Protein AF-A0A564UPI8-F1 (afdb_monomer_lite)

Structure (mmCIF, N/CA/C/O backbone):
data_AF-A0A564UPI8-F1
#
_entry.id   AF-A0A564UPI8-F1
#
loop_
_atom_site.group_PDB
_atom_si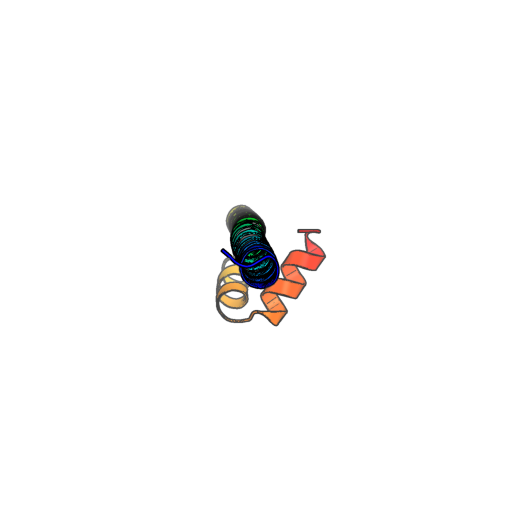te.id
_atom_site.type_symbol
_atom_site.label_atom_id
_atom_site.label_alt_id
_atom_site.label_comp_id
_atom_site.label_asym_id
_atom_site.label_entity_id
_atom_site.label_seq_id
_atom_site.pdbx_PDB_ins_code
_atom_site.Cartn_x
_atom_site.Cartn_y
_atom_site.Cartn_z
_atom_site.occupancy
_atom_site.B_iso_or_equiv
_atom_site.auth_seq_id
_atom_site.auth_comp_id
_atom_site.auth_asym_id
_atom_site.auth_atom_id
_atom_site.pdbx_PDB_model_num
ATOM 1 N N . MET A 1 1 ? 21.834 2.060 -34.592 1.00 67.06 1 MET A N 1
ATOM 2 C CA . MET A 1 1 ? 21.906 1.474 -33.246 1.00 67.06 1 MET A CA 1
ATOM 3 C C . MET A 1 1 ? 22.317 0.020 -33.407 1.00 67.06 1 MET A C 1
ATOM 5 O O . MET A 1 1 ? 21.932 -0.592 -34.399 1.00 67.06 1 MET A O 1
ATOM 9 N N . GLN A 1 2 ? 23.201 -0.500 -32.564 1.00 89.75 2 GLN A N 1
ATOM 10 C CA . GLN A 1 2 ? 23.584 -1.911 -32.616 1.00 89.75 2 GLN A CA 1
ATOM 11 C C . GLN A 1 2 ? 22.495 -2.754 -31.933 1.00 89.75 2 GLN A C 1
ATOM 13 O O . GLN A 1 2 ? 21.913 -2.321 -30.946 1.00 89.75 2 GLN A O 1
ATOM 18 N N . LYS A 1 3 ? 22.243 -3.983 -32.403 1.00 89.88 3 LYS A N 1
ATOM 19 C CA . LYS A 1 3 ? 21.165 -4.850 -31.868 1.00 89.88 3 LYS A CA 1
ATOM 20 C C . LYS A 1 3 ? 21.218 -5.089 -30.348 1.00 89.88 3 LYS A C 1
ATOM 22 O O . LYS A 1 3 ? 20.209 -5.435 -29.747 1.00 89.88 3 LYS A O 1
ATOM 27 N N . TRP A 1 4 ? 22.391 -4.969 -29.723 1.00 90.38 4 TRP A N 1
ATOM 28 C CA . TRP A 1 4 ? 22.535 -5.119 -28.271 1.00 90.38 4 TRP A CA 1
ATOM 29 C C . TRP A 1 4 ? 22.106 -3.866 -27.499 1.00 90.38 4 TRP A C 1
ATOM 31 O O . TRP A 1 4 ? 21.626 -4.000 -26.380 1.00 90.38 4 TRP A O 1
ATOM 41 N N . GLU A 1 5 ? 22.237 -2.679 -28.095 1.00 92.25 5 GLU A N 1
ATOM 42 C CA . GLU A 1 5 ? 21.762 -1.415 -27.520 1.00 92.25 5 GLU A CA 1
ATOM 43 C C . GLU A 1 5 ? 20.228 -1.383 -27.526 1.00 92.25 5 GLU A C 1
ATOM 45 O O . GLU A 1 5 ? 19.620 -1.046 -26.517 1.00 92.25 5 GLU A O 1
ATOM 50 N N . GLU A 1 6 ? 19.605 -1.823 -28.626 1.00 93.12 6 GLU A N 1
ATOM 51 C CA . GLU A 1 6 ? 18.143 -1.960 -28.744 1.00 93.12 6 GLU A CA 1
ATOM 52 C C . GLU A 1 6 ? 17.586 -2.916 -27.680 1.00 93.12 6 GLU A C 1
ATOM 54 O O . GLU A 1 6 ? 16.681 -2.560 -26.932 1.00 93.12 6 GLU A O 1
ATOM 59 N N . LYS A 1 7 ? 18.201 -4.096 -27.528 1.00 94.50 7 LYS A N 1
ATOM 60 C CA . LYS A 1 7 ? 17.800 -5.083 -26.516 1.00 94.50 7 LYS A CA 1
ATOM 61 C C . LYS A 1 7 ? 17.989 -4.588 -25.078 1.00 94.50 7 LYS A C 1
ATOM 63 O O . LYS A 1 7 ? 17.232 -4.969 -24.186 1.00 94.50 7 LYS A O 1
ATOM 68 N N . GLU A 1 8 ? 19.022 -3.787 -24.826 1.00 95.12 8 GLU A N 1
ATOM 69 C CA . GLU A 1 8 ? 19.234 -3.193 -23.507 1.00 95.12 8 GLU A CA 1
ATOM 70 C C . GLU A 1 8 ? 18.170 -2.133 -23.208 1.00 95.12 8 GLU A C 1
ATOM 72 O O . GLU A 1 8 ? 17.642 -2.122 -22.100 1.00 95.12 8 GLU A O 1
ATOM 77 N N . MET A 1 9 ? 17.794 -1.303 -24.186 1.00 94.62 9 MET A N 1
ATOM 78 C CA . MET A 1 9 ? 16.704 -0.336 -24.019 1.00 94.62 9 MET A CA 1
ATOM 79 C C . MET A 1 9 ? 15.361 -1.022 -23.759 1.00 94.62 9 MET A C 1
ATOM 81 O O . MET A 1 9 ? 14.717 -0.679 -22.774 1.00 94.62 9 MET A O 1
ATOM 85 N N . GLU A 1 10 ? 14.992 -2.045 -24.538 1.00 95.56 10 GLU A N 1
ATOM 86 C CA . GLU A 1 10 ? 13.764 -2.829 -24.304 1.00 95.56 10 GLU A CA 1
ATOM 87 C C . GLU A 1 10 ? 13.718 -3.402 -22.878 1.00 95.56 10 GLU A C 1
ATOM 89 O O . GLU A 1 10 ? 12.681 -3.413 -22.216 1.00 95.56 10 GLU A O 1
ATOM 94 N N . ARG A 1 11 ? 14.868 -3.860 -22.367 1.00 96.19 11 ARG A N 1
ATOM 95 C CA . ARG A 1 11 ? 14.977 -4.365 -20.996 1.00 96.19 11 ARG A CA 1
ATOM 96 C C . ARG A 1 11 ? 14.745 -3.261 -19.963 1.00 96.19 11 ARG A C 1
ATOM 98 O O . ARG A 1 11 ? 14.058 -3.504 -18.974 1.00 96.19 11 ARG A O 1
ATOM 105 N N . GLN A 1 12 ? 15.337 -2.084 -20.157 1.00 96.94 12 GLN A N 1
ATOM 106 C CA . GLN A 1 12 ? 15.162 -0.948 -19.246 1.00 96.94 12 GLN A CA 1
ATOM 107 C C . GLN A 1 12 ? 13.715 -0.444 -19.247 1.00 96.94 12 GLN A C 1
ATOM 109 O O . GLN A 1 12 ? 13.173 -0.181 -18.175 1.00 96.94 12 GLN A O 1
ATOM 114 N N . GLU A 1 13 ? 13.077 -0.376 -20.416 1.00 96.38 13 GLU A N 1
ATOM 115 C CA . GLU A 1 13 ? 11.662 -0.018 -20.553 1.00 96.38 13 GLU A CA 1
ATOM 116 C C . GLU A 1 13 ? 10.770 -1.018 -19.811 1.00 96.38 13 GLU A C 1
ATOM 118 O O . GLU A 1 13 ? 9.981 -0.612 -18.962 1.00 96.38 13 GLU A O 1
ATOM 123 N N . ALA A 1 14 ? 10.980 -2.324 -20.002 1.00 96.88 14 ALA A N 1
ATOM 124 C CA . ALA A 1 14 ? 10.227 -3.352 -19.281 1.00 96.88 14 ALA A CA 1
ATOM 125 C C . ALA A 1 14 ? 10.398 -3.262 -17.750 1.00 96.88 14 ALA A C 1
ATOM 127 O O . ALA A 1 14 ? 9.449 -3.492 -16.996 1.00 96.88 14 ALA A O 1
ATOM 128 N N . TYR A 1 15 ? 11.597 -2.918 -17.262 1.00 96.75 15 TYR A N 1
ATOM 129 C CA . TYR A 1 15 ? 11.815 -2.675 -15.832 1.00 96.75 15 TYR A CA 1
ATOM 130 C C . TYR A 1 15 ? 11.103 -1.414 -15.335 1.00 96.75 15 TYR A C 1
ATOM 132 O O . TYR A 1 15 ? 10.563 -1.425 -14.227 1.00 96.75 15 TYR A O 1
ATOM 140 N N . ALA A 1 16 ? 11.107 -0.340 -16.126 1.00 97.56 16 ALA A N 1
ATOM 141 C CA . ALA A 1 16 ? 10.431 0.905 -15.788 1.00 97.56 16 ALA A CA 1
ATOM 142 C C . ALA A 1 16 ? 8.910 0.711 -15.724 1.00 97.56 16 ALA A C 1
ATOM 144 O O . ALA A 1 16 ? 8.303 1.050 -14.709 1.00 97.56 16 ALA A O 1
ATOM 145 N N . GLU A 1 17 ? 8.322 0.071 -16.737 1.00 97.31 17 GLU A N 1
ATOM 146 C CA . GLU A 1 17 ? 6.894 -0.263 -16.775 1.00 97.31 17 GLU A CA 1
ATOM 147 C C . GLU A 1 17 ? 6.495 -1.167 -15.603 1.00 97.31 17 GLU A C 1
ATOM 149 O O . GLU A 1 17 ? 5.504 -0.914 -14.919 1.00 97.31 17 GLU A O 1
ATOM 154 N N . GLY A 1 18 ? 7.293 -2.201 -15.313 1.00 98.12 18 GLY A N 1
ATOM 155 C CA . GLY A 1 18 ? 7.029 -3.101 -14.190 1.00 98.12 18 GLY A CA 1
ATOM 156 C C . GLY A 1 18 ? 7.063 -2.389 -12.835 1.00 98.12 18 GLY A C 1
ATOM 157 O O . GLY A 1 18 ? 6.279 -2.714 -11.939 1.00 98.12 18 GLY A O 1
ATOM 158 N N . ARG A 1 19 ? 7.948 -1.399 -12.679 1.00 97.81 19 ARG A N 1
ATOM 159 C CA . ARG A 1 19 ? 8.004 -0.563 -11.479 1.00 97.81 19 ARG A CA 1
ATOM 160 C C . ARG A 1 19 ? 6.786 0.353 -11.375 1.00 97.81 19 ARG A C 1
ATOM 162 O O . ARG A 1 19 ? 6.183 0.397 -10.307 1.00 97.81 19 ARG A O 1
ATOM 169 N N . GLU A 1 20 ? 6.423 1.042 -12.453 1.00 98.12 20 GLU A N 1
ATOM 170 C CA . GLU A 1 20 ? 5.263 1.940 -12.490 1.00 98.12 20 GLU A CA 1
ATOM 171 C C . GLU A 1 20 ? 3.962 1.184 -12.186 1.00 98.12 20 GLU A C 1
ATOM 173 O O . GLU A 1 20 ? 3.172 1.600 -11.336 1.00 98.12 20 GLU A O 1
ATOM 178 N N . GLU A 1 21 ? 3.770 0.012 -12.797 1.00 97.88 21 GLU A N 1
ATOM 179 C CA . GLU A 1 21 ? 2.616 -0.842 -12.520 1.00 97.88 21 GLU A CA 1
ATOM 180 C C . GLU A 1 21 ? 2.611 -1.332 -11.065 1.00 97.88 21 GLU A C 1
ATOM 182 O O . GLU A 1 21 ? 1.566 -1.338 -10.411 1.00 97.88 21 GLU A O 1
ATOM 187 N N . GLY A 1 22 ? 3.777 -1.700 -10.527 1.00 97.75 22 GLY A N 1
ATOM 188 C CA . GLY A 1 22 ? 3.925 -2.093 -9.127 1.00 97.75 22 GLY A CA 1
ATOM 189 C C . GLY A 1 22 ? 3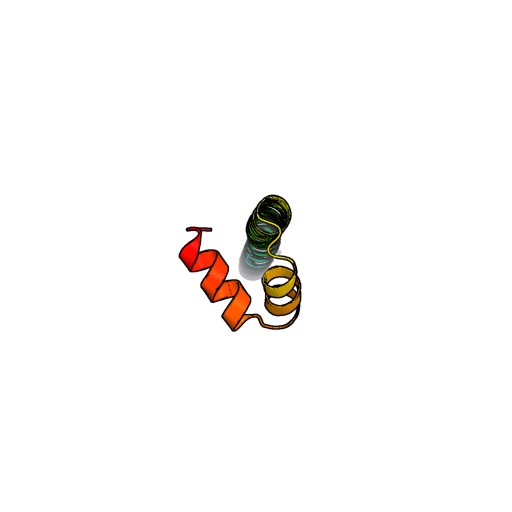.547 -0.976 -8.150 1.00 97.75 22 GLY A C 1
ATOM 190 O O . GLY A 1 22 ? 2.817 -1.231 -7.189 1.00 97.75 22 GLY A O 1
ATOM 191 N N . GLU A 1 23 ? 3.995 0.254 -8.409 1.00 97.94 23 GLU A N 1
ATOM 192 C CA . GLU A 1 23 ? 3.646 1.441 -7.618 1.00 97.94 23 GLU A CA 1
ATOM 193 C C . GLU A 1 23 ? 2.132 1.706 -7.689 1.00 97.94 23 GLU A C 1
ATOM 195 O O . GLU A 1 23 ? 1.477 1.796 -6.648 1.00 97.94 23 GLU A O 1
ATOM 200 N N . ARG A 1 24 ? 1.536 1.676 -8.888 1.00 98.12 24 ARG A N 1
ATOM 201 C CA . ARG A 1 24 ? 0.090 1.868 -9.098 1.00 98.12 24 ARG A CA 1
ATOM 202 C C . ARG A 1 24 ? -0.768 0.816 -8.390 1.00 98.12 24 ARG A C 1
ATOM 204 O O . ARG A 1 24 ? -1.770 1.144 -7.747 1.00 98.12 24 ARG A O 1
ATOM 211 N N . VAL A 1 25 ? -0.402 -0.463 -8.498 1.00 97.44 25 VAL A N 1
ATOM 212 C CA . VAL A 1 25 ? -1.102 -1.564 -7.812 1.00 97.44 25 VAL A CA 1
ATOM 213 C C . VAL A 1 25 ? -0.934 -1.444 -6.297 1.00 97.44 25 VAL A C 1
ATOM 215 O O . VAL A 1 25 ? -1.895 -1.667 -5.554 1.00 97.44 25 VAL A O 1
ATOM 218 N N . GLY A 1 26 ? 0.257 -1.058 -5.836 1.00 96.81 26 GLY A N 1
ATOM 219 C CA . GLY A 1 26 ? 0.541 -0.774 -4.432 1.00 96.81 26 GLY A CA 1
ATOM 220 C C . GLY A 1 26 ? -0.366 0.320 -3.876 1.00 96.81 26 GLY A C 1
ATOM 221 O O . GLY A 1 26 ? -1.089 0.077 -2.908 1.00 96.81 26 GLY A O 1
ATOM 222 N N . GLU A 1 27 ? -0.409 1.484 -4.525 1.00 97.88 27 GLU A N 1
ATOM 223 C CA . GLU A 1 27 ? -1.276 2.602 -4.139 1.00 97.88 27 GLU A CA 1
ATOM 224 C C . GLU A 1 27 ? -2.750 2.189 -4.074 1.00 97.88 27 GLU A C 1
ATOM 226 O O . GLU A 1 27 ? -3.441 2.484 -3.096 1.00 97.88 27 GLU A O 1
ATOM 231 N N . ALA A 1 28 ? -3.236 1.433 -5.063 1.00 97.69 28 ALA A N 1
ATOM 232 C CA . ALA A 1 28 ? -4.613 0.951 -5.073 1.00 97.69 28 ALA A CA 1
ATOM 233 C C . ALA A 1 28 ? -4.929 0.027 -3.879 1.00 97.69 28 ALA A C 1
ATOM 235 O O . ALA A 1 28 ? -6.009 0.134 -3.289 1.00 97.69 28 ALA A O 1
ATOM 236 N N . ARG A 1 29 ? -4.007 -0.870 -3.499 1.00 97.69 29 ARG A N 1
ATOM 237 C CA . ARG A 1 29 ? -4.170 -1.759 -2.329 1.00 97.69 29 ARG A CA 1
ATOM 238 C C . ARG A 1 29 ? -4.179 -0.969 -1.022 1.00 97.69 29 ARG A C 1
ATOM 240 O O . ARG A 1 29 ? -5.044 -1.206 -0.179 1.00 97.69 29 ARG A O 1
ATOM 247 N N . ILE A 1 30 ? -3.277 0.001 -0.874 1.00 97.75 30 ILE A N 1
ATOM 248 C CA . ILE A 1 30 ? -3.210 0.855 0.319 1.00 97.75 30 ILE A CA 1
ATOM 249 C C . ILE A 1 30 ? -4.450 1.737 0.446 1.00 97.75 30 ILE A C 1
ATOM 251 O O . ILE A 1 30 ? -5.029 1.816 1.527 1.00 97.75 30 ILE A O 1
ATOM 255 N N . ASN A 1 31 ? -4.932 2.322 -0.648 1.00 98.19 31 ASN A N 1
ATOM 256 C CA . ASN A 1 31 ? -6.146 3.136 -0.625 1.00 98.19 31 ASN A CA 1
ATOM 257 C C . ASN A 1 31 ? -7.373 2.322 -0.191 1.00 98.19 31 ASN A C 1
ATOM 259 O O . ASN A 1 31 ? -8.160 2.793 0.630 1.00 98.19 31 ASN A O 1
ATOM 263 N N . LYS A 1 32 ? -7.510 1.074 -0.663 1.00 98.38 32 LYS A N 1
ATOM 264 C CA . LYS A 1 32 ? -8.574 0.164 -0.202 1.00 98.38 32 LYS A CA 1
ATOM 265 C C . LYS A 1 32 ? -8.475 -0.128 1.297 1.00 98.38 32 LYS A C 1
ATOM 267 O O . LYS A 1 32 ? -9.495 -0.110 1.982 1.00 98.38 32 LYS A O 1
ATOM 272 N N . LEU A 1 33 ? -7.265 -0.358 1.812 1.00 98.38 33 LEU A N 1
ATOM 273 C CA . LEU A 1 33 ? -7.038 -0.550 3.245 1.00 98.38 33 LEU A CA 1
ATOM 274 C C . LEU A 1 33 ? -7.444 0.695 4.050 1.00 98.38 33 LEU A C 1
ATOM 276 O O . LEU A 1 33 ? -8.141 0.566 5.054 1.00 98.38 33 LEU A O 1
ATOM 280 N N . ILE A 1 34 ? -7.038 1.890 3.610 1.00 98.25 34 ILE A N 1
ATOM 281 C CA . ILE A 1 34 ? -7.361 3.156 4.284 1.00 98.25 34 ILE A CA 1
ATOM 282 C C . ILE A 1 34 ? -8.876 3.356 4.355 1.00 98.25 34 ILE A C 1
ATOM 284 O O . ILE A 1 34 ? -9.399 3.605 5.440 1.00 98.25 34 ILE A O 1
ATOM 288 N N . VAL A 1 35 ? -9.580 3.202 3.228 1.00 98.44 35 VAL A N 1
ATOM 289 C CA . VAL A 1 35 ? -11.045 3.332 3.173 1.00 98.44 35 VAL A CA 1
ATOM 290 C C . VAL A 1 35 ? -11.707 2.350 4.134 1.00 98.44 35 VAL A C 1
ATOM 292 O O . VAL A 1 35 ? -12.491 2.773 4.981 1.00 98.44 35 VAL A O 1
ATOM 295 N N . TYR A 1 36 ? -11.324 1.071 4.085 1.00 98.25 36 TYR A N 1
ATOM 296 C CA . TYR A 1 36 ? -11.874 0.055 4.980 1.00 98.25 36 TYR A CA 1
AT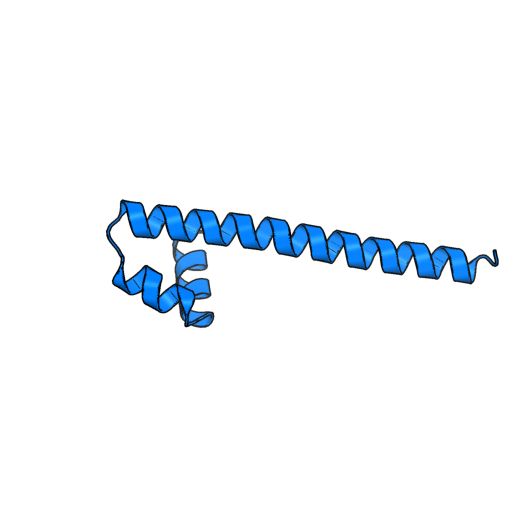OM 297 C C . TYR A 1 36 ? -11.675 0.420 6.461 1.00 98.25 36 TYR A C 1
ATOM 299 O O . TYR A 1 36 ? -12.613 0.357 7.255 1.00 98.25 36 TYR A O 1
ATOM 307 N N . LEU A 1 37 ? -10.465 0.825 6.858 1.00 98.31 37 LEU A N 1
ATOM 308 C CA . LEU A 1 37 ? -10.182 1.160 8.256 1.00 98.31 37 LEU A CA 1
ATOM 309 C C . LEU A 1 37 ? -10.955 2.400 8.720 1.00 98.31 37 LEU A C 1
ATOM 311 O O . LEU A 1 37 ? -11.420 2.419 9.860 1.00 98.31 37 LEU A O 1
ATOM 315 N N . LEU A 1 38 ? -11.125 3.401 7.852 1.00 98.19 38 LEU A N 1
ATOM 316 C CA . LEU A 1 38 ? -11.924 4.593 8.144 1.00 98.19 38 LEU A CA 1
ATOM 317 C C . LEU A 1 38 ? -13.411 4.256 8.304 1.00 98.19 38 LEU A C 1
ATOM 319 O O . LEU A 1 38 ? -14.019 4.669 9.289 1.00 98.19 38 LEU A O 1
ATOM 323 N N . GLU A 1 39 ? -13.984 3.462 7.396 1.00 98.12 39 GLU A N 1
ATOM 324 C CA . GLU A 1 39 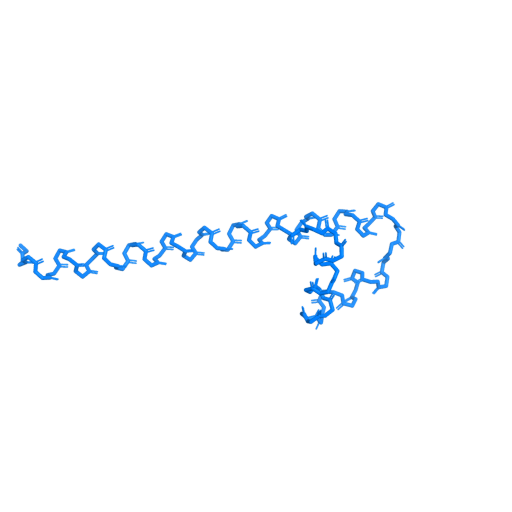? -15.393 3.039 7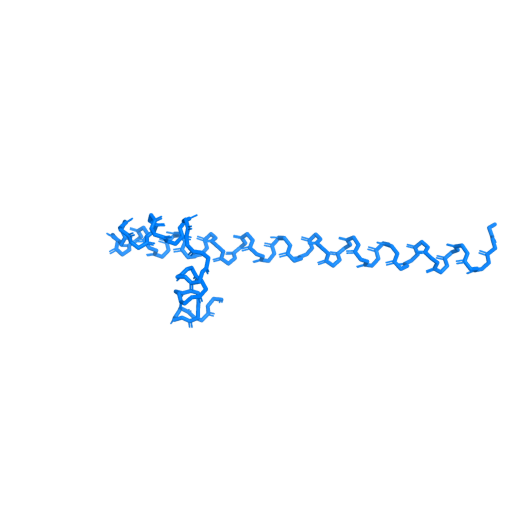.451 1.00 98.12 39 GLU A CA 1
ATOM 325 C C . GLU A 1 39 ? -15.713 2.220 8.709 1.00 98.12 39 GLU A C 1
ATOM 327 O O . GLU A 1 39 ? -16.799 2.342 9.273 1.00 98.12 39 GLU A O 1
ATOM 332 N N . GLN A 1 40 ? -14.760 1.415 9.187 1.00 97.75 40 GLN A N 1
ATOM 333 C CA . GLN A 1 40 ? -14.899 0.635 10.422 1.00 97.75 40 GLN A CA 1
ATOM 334 C C . GLN A 1 40 ? -14.528 1.425 11.693 1.00 97.75 40 GLN A C 1
ATOM 336 O O . GLN A 1 40 ? -14.547 0.869 12.792 1.00 97.75 40 GLN A O 1
ATOM 341 N N . GLY A 1 41 ? -14.130 2.698 11.575 1.00 97.94 41 GLY A N 1
ATOM 342 C CA . GLY A 1 41 ? -13.674 3.517 12.704 1.00 97.94 41 GLY A CA 1
ATOM 343 C C . GLY A 1 41 ? -12.381 3.016 13.366 1.00 97.94 41 GLY A C 1
ATOM 344 O O . GLY A 1 41 ? -12.080 3.369 14.510 1.00 97.94 41 GLY A O 1
ATOM 345 N N . ARG A 1 42 ? -11.586 2.196 12.668 1.00 98.19 42 ARG A N 1
ATOM 346 C CA . ARG A 1 42 ? -10.348 1.561 13.156 1.00 98.19 42 ARG A CA 1
ATOM 347 C C . ARG A 1 42 ? -9.145 2.514 13.089 1.00 98.19 42 ARG A C 1
ATOM 349 O O . ARG A 1 42 ? -8.074 2.163 12.600 1.00 98.19 42 ARG A O 1
ATOM 356 N N . ASN A 1 43 ? -9.286 3.722 13.639 1.00 97.81 43 ASN A N 1
ATOM 357 C CA . ASN A 1 43 ? -8.275 4.788 13.549 1.00 97.81 43 ASN A CA 1
ATOM 358 C C . ASN A 1 43 ? -6.915 4.418 14.175 1.00 97.81 43 ASN A C 1
ATOM 360 O O . ASN A 1 43 ? -5.874 4.866 13.700 1.00 97.81 43 ASN A O 1
ATOM 364 N N . LYS A 1 44 ? -6.902 3.586 15.230 1.00 98.25 44 LYS A N 1
ATOM 365 C CA . LYS A 1 44 ? -5.653 3.085 15.837 1.00 98.25 44 LYS A CA 1
ATOM 366 C C . LYS A 1 44 ? -4.896 2.151 14.895 1.00 98.25 44 LYS A C 1
ATOM 368 O O . LYS A 1 44 ? -3.674 2.235 14.805 1.00 98.25 44 LYS A O 1
ATOM 373 N N . ASP A 1 45 ? -5.626 1.296 14.188 1.00 98.31 45 ASP A N 1
ATOM 374 C CA . ASP A 1 45 ? -5.035 0.361 13.236 1.00 98.31 45 ASP A CA 1
ATOM 375 C C . ASP A 1 45 ? -4.553 1.103 11.993 1.00 98.31 45 ASP A C 1
ATOM 377 O O . ASP A 1 45 ? -3.480 0.790 11.492 1.00 98.31 45 ASP A O 1
ATOM 381 N N . LEU A 1 46 ? -5.280 2.142 11.560 1.00 98.25 46 LEU A N 1
ATOM 382 C CA . LEU A 1 46 ? -4.839 3.050 10.500 1.00 98.25 46 LEU A CA 1
ATOM 383 C C . LEU A 1 46 ? -3.512 3.728 10.861 1.00 98.25 46 LEU A C 1
ATOM 385 O O . LEU A 1 46 ? -2.564 3.667 10.083 1.00 98.25 46 LEU A O 1
ATOM 389 N N . ALA A 1 47 ? -3.421 4.324 12.054 1.00 98.38 47 ALA A N 1
ATOM 390 C CA . ALA A 1 47 ? -2.195 4.970 12.516 1.00 98.38 47 ALA A CA 1
ATOM 391 C C . ALA A 1 47 ? -1.024 3.981 12.589 1.00 98.38 47 ALA A C 1
ATOM 393 O O . ALA A 1 47 ? 0.072 4.289 12.127 1.00 98.38 47 ALA A O 1
ATOM 394 N N . LYS A 1 48 ? -1.262 2.772 13.115 1.00 98.50 48 LYS A N 1
ATOM 395 C CA . LYS A 1 48 ? -0.227 1.740 13.190 1.00 98.50 48 LYS A CA 1
ATOM 396 C C . LYS A 1 48 ? 0.212 1.281 11.799 1.00 98.50 48 LYS A C 1
ATOM 398 O O . LYS A 1 48 ? 1.406 1.267 11.529 1.00 98.50 48 LYS A O 1
ATOM 403 N N . ALA A 1 49 ? -0.729 0.965 10.911 1.00 98.06 49 ALA A N 1
ATOM 404 C CA . ALA A 1 49 ? -0.451 0.505 9.550 1.00 98.06 49 ALA A CA 1
ATOM 405 C C . ALA A 1 49 ? 0.242 1.561 8.676 1.00 98.06 49 ALA A C 1
ATOM 407 O O . ALA A 1 49 ? 0.888 1.209 7.694 1.00 98.06 49 ALA A O 1
ATOM 408 N N . ALA A 1 50 ? 0.123 2.848 9.012 1.00 97.06 50 ALA A N 1
ATOM 409 C CA . ALA A 1 50 ? 0.859 3.911 8.335 1.00 97.06 50 ALA A CA 1
ATOM 410 C C . ALA A 1 50 ? 2.355 3.939 8.711 1.00 97.06 50 ALA A C 1
ATOM 412 O O . ALA A 1 50 ? 3.173 4.376 7.908 1.00 97.06 50 ALA A O 1
ATOM 413 N N . SER A 1 51 ? 2.720 3.475 9.913 1.00 97.44 51 SER A N 1
ATOM 414 C CA . SER A 1 51 ? 4.103 3.487 10.427 1.00 97.44 51 SER A CA 1
ATOM 415 C C . SER A 1 51 ? 4.778 2.112 10.505 1.00 97.44 51 SER A C 1
ATOM 417 O O . SER A 1 51 ? 5.981 2.035 10.729 1.00 97.44 51 SER A O 1
ATOM 419 N N . ASP A 1 52 ? 4.010 1.031 10.372 1.00 98.31 52 ASP A N 1
ATOM 420 C CA . ASP A 1 52 ? 4.447 -0.355 10.560 1.00 98.31 52 ASP A CA 1
ATOM 421 C C . ASP A 1 52 ? 4.024 -1.186 9.340 1.00 98.31 52 ASP A C 1
ATOM 423 O O . ASP A 1 52 ? 2.853 -1.543 9.173 1.00 98.31 52 ASP A O 1
ATOM 427 N N . SER A 1 53 ? 4.992 -1.463 8.465 1.00 96.62 53 SER A N 1
ATOM 428 C CA . SER A 1 53 ? 4.773 -2.174 7.205 1.00 96.62 53 SER A CA 1
ATOM 429 C C . SER A 1 53 ? 4.410 -3.647 7.404 1.00 96.62 53 SER A C 1
ATOM 431 O O . SER A 1 53 ? 3.626 -4.184 6.623 1.00 96.62 53 SER A O 1
ATOM 433 N N . GLU A 1 54 ? 4.904 -4.304 8.458 1.00 98.31 54 GLU A N 1
ATOM 434 C CA . GLU A 1 54 ? 4.517 -5.682 8.780 1.00 98.31 54 GLU A CA 1
ATOM 435 C C . GLU A 1 54 ? 3.059 -5.738 9.236 1.00 98.31 54 GLU A C 1
ATOM 437 O O . GLU A 1 54 ? 2.291 -6.609 8.816 1.00 98.31 54 GLU A O 1
ATOM 442 N N . TYR A 1 55 ? 2.646 -4.772 10.056 1.00 98.44 55 TYR A N 1
ATOM 443 C CA . TYR A 1 55 ? 1.260 -4.653 10.483 1.00 98.44 55 TYR A CA 1
ATOM 444 C C . TYR A 1 55 ? 0.325 -4.290 9.321 1.00 98.44 55 TYR A C 1
ATOM 446 O O . TYR A 1 55 ? -0.754 -4.874 9.197 1.00 98.44 55 TYR A O 1
ATOM 454 N N . GLN A 1 56 ? 0.752 -3.399 8.423 1.00 98.44 56 GLN A N 1
ATOM 455 C CA . GLN A 1 56 ? 0.036 -3.099 7.182 1.00 98.44 56 GLN A CA 1
ATOM 456 C C . GLN A 1 56 ? -0.135 -4.355 6.316 1.00 98.44 56 GLN A C 1
ATOM 458 O O . GLN A 1 56 ? -1.249 -4.663 5.893 1.00 98.44 56 GLN A O 1
ATOM 463 N N . ALA A 1 57 ? 0.941 -5.121 6.107 1.00 98.12 57 ALA A N 1
ATOM 464 C CA . ALA A 1 57 ? 0.913 -6.363 5.338 1.00 98.12 57 ALA A CA 1
ATOM 465 C C . ALA A 1 57 ? -0.009 -7.415 5.970 1.00 98.12 57 ALA A C 1
ATOM 467 O O . ALA A 1 57 ? -0.734 -8.116 5.259 1.00 98.12 57 ALA A O 1
ATOM 468 N N . LYS A 1 58 ? -0.034 -7.500 7.305 1.00 98.38 58 LYS A N 1
ATOM 469 C CA . LYS A 1 58 ? -0.969 -8.359 8.036 1.00 98.38 58 LYS A CA 1
ATOM 470 C C . LYS A 1 58 ? -2.423 -7.976 7.748 1.00 98.38 58 LYS A C 1
ATOM 472 O O . LYS A 1 58 ? -3.207 -8.858 7.409 1.00 98.38 58 LYS A O 1
ATOM 477 N N . LEU A 1 59 ? -2.775 -6.691 7.833 1.00 98.19 59 LEU A N 1
ATOM 478 C CA . LEU A 1 59 ? -4.138 -6.229 7.546 1.00 98.19 59 LEU A CA 1
ATOM 479 C C . LEU A 1 59 ? -4.527 -6.436 6.078 1.00 98.19 59 LEU A C 1
ATOM 481 O O . LEU A 1 59 ? -5.634 -6.889 5.807 1.00 98.19 59 LEU A O 1
ATOM 485 N N . LEU A 1 60 ? -3.621 -6.168 5.132 1.00 98.00 60 LEU A N 1
ATOM 486 C CA . LEU A 1 60 ? -3.858 -6.451 3.712 1.00 98.00 60 LEU A CA 1
ATOM 487 C C . LEU A 1 60 ? -4.194 -7.933 3.498 1.00 98.00 60 LEU A C 1
ATOM 489 O O . LEU A 1 60 ? -5.193 -8.256 2.860 1.00 98.00 60 LEU A O 1
ATOM 493 N N . LYS A 1 61 ? -3.422 -8.836 4.118 1.00 97.88 61 LYS A N 1
ATOM 494 C CA . LYS A 1 61 ? -3.670 -10.281 4.060 1.00 97.88 61 LYS A CA 1
ATOM 495 C C . LYS A 1 61 ? -5.010 -10.676 4.686 1.00 97.88 61 LYS A C 1
ATOM 497 O O . LYS A 1 61 ? -5.704 -11.514 4.121 1.00 97.88 61 LYS A O 1
ATOM 502 N N . GLU A 1 62 ? -5.373 -10.097 5.831 1.00 96.31 62 GLU A N 1
ATOM 503 C CA . GLU A 1 62 ? -6.668 -10.341 6.490 1.00 96.31 62 GLU A CA 1
ATOM 504 C C . GLU A 1 62 ? -7.856 -9.919 5.613 1.00 96.31 62 GLU A C 1
ATOM 506 O O . GLU A 1 62 ? -8.890 -10.584 5.622 1.00 96.31 62 GLU A O 1
ATOM 511 N N . LEU A 1 63 ? -7.697 -8.848 4.831 1.00 95.06 63 LEU A N 1
ATOM 512 C CA . LEU A 1 63 ? -8.730 -8.311 3.942 1.00 95.06 63 LEU A CA 1
ATOM 513 C C . LEU A 1 63 ? -8.712 -8.919 2.532 1.00 95.06 63 LEU A C 1
ATOM 515 O O . LEU A 1 63 ? -9.575 -8.589 1.720 1.00 95.06 63 LEU A O 1
ATOM 519 N N . GLY A 1 64 ? -7.742 -9.787 2.225 1.00 95.88 64 GLY A N 1
ATOM 520 C CA . GLY A 1 64 ? -7.554 -10.337 0.880 1.00 95.88 64 GLY A CA 1
ATOM 521 C C . GLY A 1 64 ? -7.192 -9.277 -0.165 1.00 95.88 64 GLY A C 1
ATOM 522 O O . GLY A 1 64 ? -7.501 -9.455 -1.344 1.00 95.88 64 GLY A O 1
ATOM 523 N N . LEU A 1 65 ? -6.584 -8.171 0.276 1.00 92.19 65 LEU A N 1
ATOM 524 C CA . LEU A 1 65 ? -6.123 -7.075 -0.570 1.00 92.19 65 LEU A CA 1
ATOM 525 C C . LEU A 1 65 ? -4.732 -7.335 -1.099 1.00 92.19 65 LEU A C 1
ATOM 527 O O . LEU A 1 65 ? -3.861 -7.838 -0.354 1.00 92.19 65 LEU A O 1
#

pLDDT: mean 96.49, std 4.23, range [67.06, 98.5]

Organism: NCBI:txid39486

Foldseek 3Di:
DDPVVVVVVVVVVVVVVVVVVVVVVVVVLVVVLLVVCVVVVVVVLVVCLVVPVVSVVVSSVVVVD

Secondary structure (DSSP, 8-state):
--HHHHHHHHHHHHHHHHHHHHHHHHHHHHHHHHHHHHHTT-HHHHHHHHH-HHHHHHHHHHHT-

Radius of gyration: 17.98 Å; chains: 1; bounding box: 39×15×49 Å

Sequence (65 aa):
MQKWEEKEMERQEAYAEGREEGERVGEARINKLIVYLLEQGRNKDLAKAASDSEYQAKLLKEL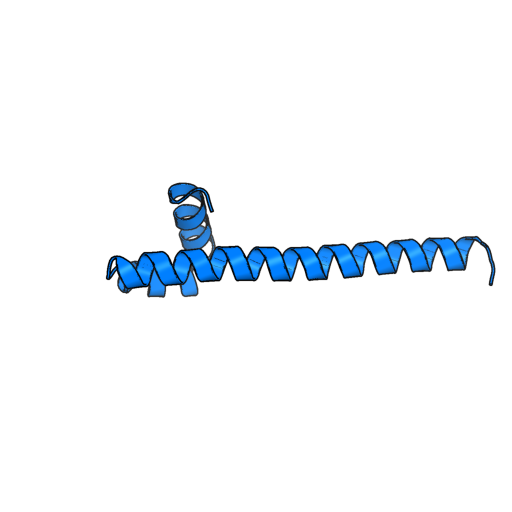GL